Protein AF-A0A966GHN4-F1 (afdb_monomer)

Mean predicted aligned error: 7.41 Å

Solvent-accessible surface area (backbone atoms only — not comparab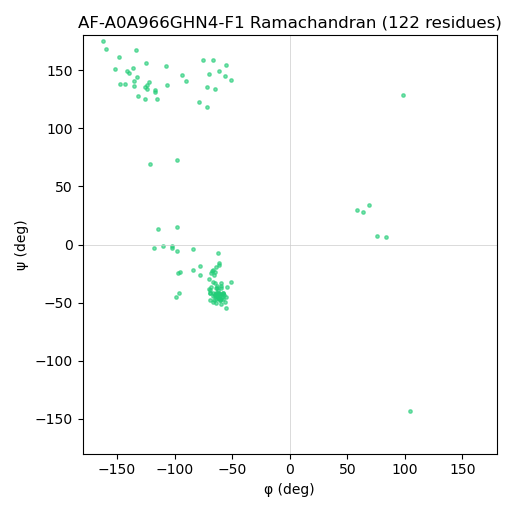le to full-atom values): 7412 Å² total; per-residue (Å²): 139,88,82,87,69,53,67,69,53,52,52,51,41,60,75,67,53,36,76,84,66,29,47,55,56,52,48,33,74,76,48,72,52,74,46,48,51,92,76,51,74,55,94,82,36,58,61,67,68,33,32,90,68,47,39,58,24,38,34,28,33,14,46,72,58,96,94,43,78,48,67,50,75,51,69,34,64,84,56,77,77,50,73,68,58,50,52,56,52,51,54,50,51,47,51,53,47,51,56,60,59,65,73,52,80,70,52,75,66,58,48,49,51,53,50,52,48,52,57,64,75,74,52,136

Sequence (124 aa):
MFQTYSKTWTDIYSQSGFVMHDPIVRWGFENTGAIRWSMLDDPVGVLEKARPHGLVYGFACAVENGGTRSVAGFARADREFTDAEIAAIAAQVATLHDETAKAGALSAETREELRQMSIRFTHP

Structure (mmCIF, N/CA/C/O backbone):
data_AF-A0A966GHN4-F1
#
_entry.id   AF-A0A966GHN4-F1
#
loop_
_atom_site.group_PDB
_atom_site.id
_atom_site.type_symbol
_atom_site.label_atom_id
_atom_site.label_alt_id
_atom_site.label_comp_id
_atom_site.label_asym_id
_atom_site.label_entity_id
_atom_site.label_seq_id
_atom_site.pdbx_PDB_ins_code
_atom_site.Cartn_x
_atom_site.Cartn_y
_atom_site.Cartn_z
_atom_site.occupancy
_atom_site.B_iso_or_equiv
_atom_site.auth_seq_id
_atom_site.auth_comp_id
_atom_site.auth_asym_id
_atom_site.auth_atom_id
_atom_site.pdbx_PDB_model_num
ATOM 1 N N . MET A 1 1 ? 6.020 0.247 11.315 1.00 70.12 1 MET A N 1
ATOM 2 C CA . MET A 1 1 ? 5.735 -0.043 9.894 1.00 70.12 1 MET A CA 1
ATOM 3 C C . MET A 1 1 ? 6.055 -1.508 9.650 1.00 70.12 1 MET A C 1
ATOM 5 O O . MET A 1 1 ? 7.152 -1.922 10.002 1.00 70.12 1 MET A O 1
ATOM 9 N N . PHE A 1 2 ? 5.100 -2.284 9.136 1.00 85.69 2 PHE A N 1
ATOM 10 C CA . PHE A 1 2 ? 5.285 -3.702 8.809 1.00 85.69 2 PHE A CA 1
ATOM 11 C C . PHE A 1 2 ? 5.365 -3.855 7.291 1.00 85.69 2 PHE A C 1
ATOM 13 O O . PHE A 1 2 ? 4.593 -3.216 6.582 1.00 85.69 2 PHE A O 1
ATOM 20 N N . GLN A 1 3 ? 6.289 -4.675 6.795 1.00 88.50 3 GLN A N 1
ATOM 21 C CA . GLN A 1 3 ? 6.437 -4.932 5.363 1.00 88.50 3 GLN A CA 1
ATOM 22 C C . GLN A 1 3 ? 7.012 -6.322 5.113 1.00 88.50 3 GLN A C 1
ATOM 24 O O . GLN A 1 3 ? 7.789 -6.837 5.916 1.00 88.50 3 GLN A O 1
ATOM 29 N N . THR A 1 4 ? 6.652 -6.896 3.971 1.00 92.44 4 THR A N 1
ATOM 30 C CA . THR A 1 4 ? 7.144 -8.195 3.490 1.00 92.44 4 THR A CA 1
ATOM 31 C C . THR A 1 4 ? 7.972 -8.055 2.212 1.00 92.44 4 THR A C 1
ATOM 33 O O . THR A 1 4 ? 8.231 -9.042 1.526 1.00 92.44 4 THR A O 1
ATOM 36 N N . TYR A 1 5 ? 8.364 -6.828 1.858 1.00 91.31 5 TYR A N 1
ATOM 37 C CA . TYR A 1 5 ? 9.219 -6.563 0.707 1.00 91.31 5 TYR A CA 1
ATOM 38 C C . TYR A 1 5 ? 10.624 -7.125 0.908 1.00 91.31 5 TYR A C 1
ATOM 40 O O . TYR A 1 5 ? 11.072 -7.362 2.032 1.00 91.31 5 TYR A O 1
ATOM 48 N N . SER A 1 6 ? 11.336 -7.325 -0.204 1.00 92.12 6 SER A N 1
ATOM 49 C CA . SER A 1 6 ? 12.718 -7.792 -0.146 1.00 92.12 6 SER A CA 1
ATOM 50 C C . SER A 1 6 ? 13.574 -6.852 0.706 1.00 92.12 6 SER A C 1
ATOM 52 O O . SER A 1 6 ? 13.395 -5.627 0.706 1.00 92.12 6 SER A O 1
ATOM 54 N N . LYS A 1 7 ? 14.541 -7.432 1.423 1.00 92.88 7 LYS A N 1
ATOM 55 C CA . LYS A 1 7 ? 15.479 -6.651 2.233 1.00 92.88 7 LYS A CA 1
ATOM 56 C C . LYS A 1 7 ? 16.240 -5.635 1.378 1.00 92.88 7 LYS A C 1
ATOM 58 O O . LYS A 1 7 ? 16.367 -4.487 1.778 1.00 92.88 7 LYS A O 1
ATOM 63 N N . THR A 1 8 ? 16.666 -6.037 0.181 1.00 95.12 8 THR A N 1
ATOM 64 C CA . THR A 1 8 ? 17.365 -5.160 -0.764 1.00 95.12 8 THR A CA 1
ATOM 65 C C . THR A 1 8 ? 16.555 -3.907 -1.085 1.00 95.12 8 THR A C 1
ATOM 67 O O . THR A 1 8 ? 17.086 -2.807 -0.974 1.00 95.12 8 THR A O 1
ATOM 70 N N . TRP A 1 9 ? 15.271 -4.049 -1.430 1.00 95.69 9 TRP A N 1
ATOM 71 C CA . TRP A 1 9 ? 14.425 -2.886 -1.702 1.00 95.69 9 TRP A CA 1
ATOM 72 C C . TRP A 1 9 ? 14.214 -2.026 -0.457 1.00 95.69 9 TRP A C 1
ATOM 74 O O . TRP A 1 9 ? 14.335 -0.808 -0.522 1.00 95.69 9 TRP A O 1
ATOM 84 N N . THR A 1 10 ? 13.952 -2.661 0.685 1.00 93.69 10 THR A N 1
ATOM 85 C CA . THR A 1 10 ? 13.756 -1.965 1.963 1.00 93.69 10 THR A CA 1
ATOM 86 C C . THR A 1 10 ? 14.960 -1.094 2.333 1.00 93.69 10 THR A C 1
ATOM 88 O O . THR A 1 10 ? 14.795 0.053 2.750 1.00 93.69 10 THR A O 1
ATOM 91 N N . ASP A 1 11 ? 16.173 -1.622 2.152 1.00 94.69 11 ASP A N 1
ATOM 92 C CA . ASP A 1 11 ? 17.412 -0.909 2.457 1.00 94.69 11 ASP A CA 1
ATOM 93 C C . ASP A 1 11 ? 17.601 0.286 1.501 1.00 94.69 11 ASP A C 1
ATOM 95 O O . ASP A 1 11 ? 17.891 1.392 1.960 1.00 94.69 11 ASP A O 1
ATOM 99 N N . ILE A 1 12 ? 17.355 0.103 0.195 1.00 94.50 12 ILE A N 1
ATOM 100 C CA . ILE A 1 12 ? 17.396 1.186 -0.808 1.00 94.50 12 ILE A CA 1
ATOM 101 C C . ILE A 1 12 ? 16.376 2.279 -0.474 1.00 94.50 12 ILE A C 1
ATOM 103 O O . ILE A 1 12 ? 16.716 3.465 -0.473 1.00 94.50 12 ILE A O 1
ATOM 107 N N . TYR A 1 13 ? 15.139 1.881 -0.173 1.00 94.31 13 TYR A N 1
ATOM 108 C CA . TYR A 1 13 ? 14.041 2.786 0.149 1.00 94.31 13 TYR A CA 1
ATOM 109 C C . TYR A 1 13 ? 14.370 3.657 1.363 1.00 94.31 13 TYR A C 1
ATOM 111 O O . TYR A 1 13 ? 14.179 4.875 1.334 1.00 94.31 13 TYR A O 1
ATOM 119 N N . SER A 1 14 ? 14.918 3.041 2.414 1.00 93.12 14 SER A N 1
ATOM 120 C CA . SER A 1 14 ? 15.305 3.745 3.633 1.00 93.12 14 SER A CA 1
ATOM 121 C C . SER A 1 14 ? 16.500 4.674 3.414 1.00 93.12 14 SER A C 1
ATOM 123 O O . SER A 1 14 ? 16.431 5.833 3.816 1.00 93.12 14 SER A O 1
ATOM 125 N N . GLN A 1 15 ? 17.571 4.204 2.765 1.00 94.25 15 GLN A N 1
ATOM 126 C CA . GLN A 1 15 ? 18.781 5.007 2.535 1.00 94.25 15 GLN A CA 1
ATOM 127 C C . GLN A 1 15 ? 18.523 6.211 1.627 1.00 94.25 15 GLN A C 1
ATOM 129 O O . GLN A 1 15 ? 19.130 7.263 1.809 1.00 94.25 15 GLN A O 1
ATOM 134 N N . SER A 1 16 ? 17.602 6.069 0.674 1.00 92.12 16 SER A N 1
ATOM 135 C CA . SER A 1 16 ? 17.246 7.135 -0.266 1.00 92.12 16 SER A CA 1
ATOM 136 C C . SER A 1 16 ? 16.213 8.116 0.297 1.00 92.12 16 SER A C 1
ATOM 138 O O . SER A 1 16 ? 15.855 9.075 -0.382 1.00 92.12 16 SER A O 1
ATOM 140 N N . GLY A 1 17 ? 15.696 7.879 1.511 1.00 93.50 17 GLY A N 1
ATOM 141 C CA . GLY A 1 17 ? 14.677 8.732 2.123 1.00 93.50 17 GLY A CA 1
ATOM 142 C C . GLY A 1 17 ? 13.350 8.749 1.357 1.00 93.50 17 GLY A C 1
ATOM 143 O O . GLY A 1 17 ? 12.626 9.744 1.414 1.00 93.50 17 GLY A O 1
ATOM 144 N N . PHE A 1 18 ? 13.014 7.671 0.634 1.00 93.69 18 PHE A N 1
ATOM 145 C CA . PHE A 1 18 ? 11.880 7.675 -0.297 1.00 93.69 18 PHE A CA 1
ATOM 146 C C . PHE A 1 18 ? 10.525 7.881 0.366 1.00 93.69 18 PHE A C 1
ATOM 148 O O . PHE A 1 18 ? 9.624 8.356 -0.308 1.00 93.69 18 PHE A O 1
ATOM 155 N N . VAL A 1 19 ? 10.385 7.654 1.672 1.00 92.56 19 VAL A N 1
ATOM 156 C CA . VAL A 1 19 ? 9.137 7.923 2.408 1.00 92.56 19 VAL A CA 1
ATOM 157 C C . VAL A 1 19 ? 8.581 9.338 2.183 1.00 92.56 19 VAL A C 1
ATOM 159 O O . VAL A 1 19 ? 7.368 9.512 2.147 1.00 92.56 19 VAL A O 1
ATOM 162 N N . MET A 1 20 ? 9.445 10.339 1.976 1.00 92.19 20 MET A N 1
ATOM 163 C CA . MET A 1 20 ? 9.037 11.733 1.736 1.00 92.19 20 MET A CA 1
ATOM 164 C C . MET A 1 20 ? 8.542 11.990 0.308 1.00 92.19 20 MET A C 1
ATOM 166 O O . MET A 1 20 ? 7.888 12.998 0.047 1.00 92.19 20 MET A O 1
ATOM 170 N N . HIS A 1 21 ? 8.880 11.098 -0.618 1.00 93.75 21 HIS A N 1
ATOM 171 C CA . HIS A 1 21 ? 8.597 11.211 -2.047 1.00 93.75 21 HIS A CA 1
ATOM 172 C C . HIS A 1 21 ? 7.698 10.085 -2.561 1.00 93.75 21 HIS A C 1
ATOM 174 O O . HIS A 1 21 ? 7.349 10.078 -3.737 1.00 93.75 21 HIS A O 1
ATOM 180 N N . ASP A 1 22 ? 7.340 9.138 -1.696 1.00 95.44 22 ASP A N 1
ATOM 181 C CA . ASP A 1 22 ? 6.579 7.957 -2.057 1.00 95.44 22 ASP A CA 1
ATOM 182 C C . ASP A 1 22 ? 5.125 8.346 -2.369 1.00 95.44 22 ASP A C 1
ATOM 184 O O . ASP A 1 22 ? 4.408 8.842 -1.485 1.00 95.44 22 ASP A O 1
ATOM 188 N N . PRO A 1 23 ? 4.659 8.110 -3.606 1.00 96.50 23 PRO A N 1
ATOM 189 C CA . PRO A 1 23 ? 3.304 8.460 -3.999 1.00 96.50 23 PRO A CA 1
ATOM 190 C C . PRO A 1 23 ? 2.232 7.654 -3.252 1.00 96.50 23 PRO A C 1
ATOM 192 O O . PRO A 1 23 ? 1.131 8.163 -3.051 1.00 96.50 23 PRO A O 1
ATOM 195 N N . ILE A 1 24 ? 2.537 6.440 -2.776 1.00 96.38 24 ILE A N 1
ATOM 196 C CA . ILE A 1 24 ? 1.629 5.616 -1.958 1.00 96.38 24 ILE A CA 1
ATOM 197 C C . ILE A 1 24 ? 1.389 6.298 -0.615 1.00 96.38 24 ILE A C 1
ATOM 199 O O . ILE A 1 24 ? 0.248 6.424 -0.167 1.00 96.38 24 ILE A O 1
ATOM 203 N N . VAL A 1 25 ? 2.476 6.742 0.024 1.00 95.44 25 VAL A N 1
ATOM 204 C CA . VAL A 1 25 ? 2.438 7.410 1.328 1.00 95.44 25 VAL A CA 1
ATOM 205 C C . VAL A 1 25 ? 1.684 8.725 1.202 1.00 95.44 25 VAL A C 1
ATOM 207 O O . VAL A 1 25 ? 0.735 8.959 1.949 1.00 95.44 25 VAL A O 1
ATOM 210 N N . ARG A 1 26 ? 2.053 9.548 0.214 1.00 96.25 26 ARG A N 1
ATOM 211 C CA . ARG A 1 26 ? 1.393 10.827 -0.060 1.00 96.25 26 ARG A CA 1
ATOM 212 C C . ARG A 1 26 ? -0.105 10.657 -0.286 1.00 96.25 26 ARG A C 1
ATOM 214 O O . ARG A 1 26 ? -0.903 11.261 0.427 1.00 96.25 26 ARG A O 1
ATOM 221 N N . TRP A 1 27 ? -0.483 9.788 -1.224 1.00 97.56 27 TRP A N 1
ATOM 222 C CA . TRP A 1 27 ? -1.886 9.544 -1.535 1.00 97.56 27 TRP A CA 1
ATOM 223 C C . TRP A 1 27 ? -2.654 9.064 -0.303 1.00 97.56 27 TRP A C 1
ATOM 225 O O . TRP A 1 27 ? -3.751 9.553 -0.043 1.00 97.56 27 TRP A O 1
ATOM 235 N N . GLY A 1 28 ? -2.056 8.172 0.493 1.00 96.25 28 GLY A N 1
ATOM 236 C CA . GLY A 1 28 ? -2.675 7.644 1.703 1.00 96.25 28 GLY A CA 1
ATOM 237 C C . GLY A 1 28 ? -2.864 8.669 2.824 1.00 96.25 28 GLY A C 1
ATOM 238 O O . GLY A 1 28 ? -3.748 8.488 3.656 1.00 96.25 28 GLY A O 1
ATOM 239 N N . PHE A 1 29 ? -2.095 9.762 2.853 1.00 94.81 29 PHE A N 1
ATOM 240 C CA . PHE A 1 29 ? -2.321 10.890 3.770 1.00 94.81 29 PHE A CA 1
ATOM 241 C C . PHE A 1 29 ? -3.356 11.897 3.261 1.00 94.81 29 PHE A C 1
ATOM 243 O O . PHE A 1 29 ? -3.979 12.592 4.060 1.00 94.81 29 PHE A O 1
ATOM 250 N N . GLU A 1 30 ? -3.605 11.942 1.959 1.00 95.56 30 GLU A N 1
ATOM 251 C CA . GLU A 1 30 ? -4.539 12.895 1.352 1.00 95.56 30 GLU A CA 1
ATOM 252 C C . GLU A 1 30 ? -5.931 12.285 1.113 1.00 95.56 30 GLU A C 1
ATOM 254 O O . GLU A 1 30 ? -6.923 13.008 1.092 1.00 95.56 30 GLU A O 1
ATOM 259 N N . ASN A 1 31 ? -6.029 10.958 0.989 1.00 97.06 31 ASN A N 1
ATOM 260 C CA . ASN A 1 31 ? -7.232 10.270 0.516 1.00 97.06 31 ASN A CA 1
ATOM 261 C C . ASN A 1 31 ? -7.611 9.068 1.394 1.00 97.06 31 ASN A C 1
ATOM 263 O O . ASN A 1 31 ? -6.825 8.586 2.210 1.00 97.06 31 ASN A O 1
ATOM 267 N N . THR A 1 32 ? -8.824 8.559 1.177 1.00 97.25 32 THR A N 1
ATOM 268 C CA . THR A 1 32 ? -9.325 7.283 1.704 1.00 97.25 32 THR A CA 1
ATOM 269 C C . THR A 1 32 ? -9.814 6.398 0.553 1.00 97.25 32 THR A C 1
ATOM 271 O O . THR A 1 32 ? -10.143 6.885 -0.529 1.00 97.25 32 THR A O 1
ATOM 274 N N . GLY A 1 33 ? -9.840 5.082 0.763 1.00 97.56 33 GLY A N 1
ATOM 275 C CA . GLY A 1 33 ? -10.217 4.094 -0.252 1.00 97.56 33 GLY A CA 1
ATOM 276 C C . GLY A 1 33 ? -9.009 3.349 -0.816 1.00 97.56 33 GLY A C 1
ATOM 277 O O . GLY A 1 33 ? -8.068 3.052 -0.079 1.00 97.56 33 GLY A O 1
ATOM 278 N N . ALA A 1 34 ? -9.024 3.038 -2.114 1.00 98.38 34 ALA A N 1
ATOM 279 C CA . ALA A 1 34 ? -7.921 2.357 -2.788 1.00 98.38 34 ALA A CA 1
ATOM 280 C C . ALA A 1 34 ? -7.646 2.925 -4.188 1.00 98.38 34 ALA A C 1
ATOM 282 O O . ALA A 1 34 ? -8.570 3.332 -4.890 1.00 98.38 34 ALA A O 1
ATOM 283 N N . ILE A 1 35 ? -6.378 2.909 -4.605 1.00 98.44 35 ILE A N 1
ATOM 284 C CA . ILE A 1 35 ? -5.929 3.372 -5.924 1.00 98.44 35 ILE A CA 1
ATOM 285 C C . ILE A 1 35 ? -4.798 2.490 -6.453 1.00 98.44 35 ILE A C 1
ATOM 287 O O . ILE A 1 35 ? -3.890 2.112 -5.714 1.00 98.44 35 ILE A O 1
ATOM 291 N N . ARG A 1 36 ? -4.828 2.157 -7.745 1.00 98.50 36 ARG A N 1
ATOM 292 C CA . ARG A 1 36 ? -3.733 1.428 -8.400 1.00 98.50 36 ARG A CA 1
ATOM 293 C C . ARG A 1 36 ? -2.498 2.312 -8.529 1.00 98.50 36 ARG A C 1
ATOM 295 O O . ARG A 1 36 ? -2.610 3.505 -8.781 1.00 98.50 36 ARG A O 1
ATOM 302 N N . TRP A 1 37 ? -1.321 1.709 -8.442 1.00 97.62 37 TRP A N 1
ATOM 303 C CA . TRP A 1 37 ? -0.047 2.396 -8.660 1.00 97.62 37 TRP A CA 1
ATOM 304 C C . TRP A 1 37 ? 0.072 3.007 -10.057 1.00 97.62 37 TRP A C 1
ATOM 306 O O . TRP A 1 37 ? 0.629 4.084 -10.196 1.00 97.62 37 TRP A O 1
ATOM 316 N N . SER A 1 38 ? -0.519 2.370 -11.070 1.00 96.81 38 SER A N 1
ATOM 317 C CA . SER A 1 38 ? -0.600 2.883 -12.445 1.00 96.81 38 SER A CA 1
ATOM 318 C C . SER A 1 38 ? -1.368 4.203 -12.576 1.00 96.81 38 SER A C 1
ATOM 320 O O . SER A 1 38 ? -1.240 4.884 -13.589 1.00 96.81 38 SER A O 1
ATOM 322 N N . MET A 1 39 ? -2.160 4.561 -11.564 1.00 97.56 39 MET A N 1
ATOM 323 C CA . MET A 1 39 ? -2.949 5.792 -11.508 1.00 97.56 39 MET A CA 1
ATOM 324 C C . MET A 1 39 ? -2.310 6.859 -10.606 1.00 97.56 39 MET A C 1
ATOM 326 O O . MET A 1 39 ? -2.878 7.940 -10.455 1.00 97.56 39 MET A O 1
ATOM 330 N N . LEU A 1 40 ? -1.173 6.558 -9.971 1.00 96.69 40 LEU A N 1
ATOM 331 C CA . LEU A 1 40 ? -0.440 7.497 -9.129 1.00 96.69 40 LEU A CA 1
ATOM 332 C C . LEU A 1 40 ? 0.581 8.273 -9.960 1.00 96.69 40 LEU A C 1
ATOM 334 O O . LEU A 1 40 ? 1.258 7.708 -10.816 1.00 96.69 40 LEU A O 1
ATOM 338 N N . ASP A 1 41 ? 0.724 9.559 -9.657 1.00 95.31 41 ASP A N 1
ATOM 339 C CA . ASP A 1 41 ? 1.831 10.358 -10.173 1.00 95.31 41 ASP A CA 1
ATOM 340 C C . ASP A 1 41 ? 3.099 10.061 -9.361 1.00 95.31 41 ASP A C 1
ATOM 342 O O . ASP A 1 41 ? 3.105 10.212 -8.138 1.00 95.31 41 ASP A O 1
ATOM 346 N N . ASP A 1 42 ? 4.166 9.627 -10.034 1.00 95.56 42 ASP A N 1
ATOM 347 C CA . ASP A 1 42 ? 5.435 9.213 -9.423 1.00 95.56 42 ASP A CA 1
ATOM 348 C C . ASP A 1 42 ? 6.610 10.062 -9.948 1.00 95.56 42 ASP A C 1
ATOM 350 O O . ASP A 1 42 ? 7.473 9.575 -10.684 1.00 95.56 42 ASP A O 1
ATOM 354 N N . PRO A 1 43 ? 6.680 11.355 -9.583 1.00 92.50 43 PRO A N 1
ATOM 355 C CA . PRO A 1 43 ? 7.628 12.300 -10.177 1.00 92.50 43 PRO A CA 1
ATOM 356 C C . PRO A 1 43 ? 9.100 11.970 -9.886 1.00 92.50 43 PRO A C 1
ATOM 358 O O . PRO A 1 43 ? 9.988 12.384 -10.630 1.00 92.50 43 PRO A O 1
ATOM 361 N N . VAL A 1 44 ? 9.377 11.237 -8.802 1.00 93.19 44 VAL A N 1
ATOM 362 C CA . VAL A 1 44 ? 10.737 10.830 -8.394 1.00 93.19 44 VAL A CA 1
ATOM 363 C C . VAL A 1 44 ? 11.054 9.392 -8.845 1.00 93.19 44 VAL A C 1
ATOM 365 O O . VAL A 1 44 ? 12.197 8.931 -8.739 1.00 93.19 44 VAL A O 1
ATOM 368 N N . GLY A 1 45 ? 10.072 8.684 -9.410 1.00 95.75 45 GLY A N 1
ATOM 369 C CA . GLY A 1 45 ? 10.232 7.324 -9.912 1.00 95.75 45 GLY A CA 1
ATOM 370 C C . GLY A 1 45 ? 10.452 6.301 -8.798 1.00 95.75 45 GLY A C 1
ATOM 371 O O . GLY A 1 45 ? 11.250 5.380 -8.980 1.00 95.75 45 GLY A O 1
ATOM 372 N N . VAL A 1 46 ? 9.838 6.479 -7.625 1.00 96.62 46 VAL A N 1
ATOM 373 C CA . VAL A 1 46 ? 9.948 5.538 -6.498 1.00 96.62 46 VAL A CA 1
ATOM 374 C C . VAL A 1 46 ? 9.386 4.171 -6.889 1.00 96.62 46 VAL A C 1
ATOM 376 O O . VAL A 1 46 ? 10.043 3.154 -6.663 1.00 96.62 46 VAL A O 1
ATOM 379 N N . LEU A 1 47 ? 8.212 4.135 -7.521 1.00 96.31 47 LEU A N 1
ATOM 380 C CA . LEU A 1 47 ? 7.556 2.905 -7.967 1.00 96.31 47 LEU A CA 1
ATOM 381 C C . LEU A 1 47 ? 8.322 2.274 -9.128 1.00 96.31 47 LEU A C 1
ATOM 383 O O . LEU A 1 47 ? 8.527 1.062 -9.146 1.00 96.31 47 LEU A O 1
ATOM 387 N N . GLU A 1 48 ? 8.837 3.091 -10.048 1.00 95.81 48 GLU A N 1
ATOM 388 C CA . GLU A 1 48 ? 9.687 2.616 -11.145 1.00 95.81 48 GLU A CA 1
ATOM 389 C C . GLU A 1 48 ? 10.981 1.962 -10.638 1.00 95.81 48 GLU A C 1
ATOM 391 O O . GLU A 1 48 ? 11.367 0.883 -11.096 1.00 95.81 48 GLU A O 1
ATOM 396 N N . LYS A 1 49 ? 11.621 2.551 -9.621 1.00 96.50 49 LYS A N 1
ATOM 397 C CA . LYS A 1 49 ? 12.804 1.969 -8.961 1.00 96.50 49 LYS A CA 1
ATOM 398 C C . LYS A 1 49 ? 12.487 0.686 -8.197 1.00 96.50 49 LYS A C 1
ATOM 400 O O . LYS A 1 49 ? 13.394 -0.113 -7.979 1.00 96.50 49 LYS A O 1
ATOM 405 N N . ALA A 1 50 ? 11.232 0.470 -7.814 1.00 96.06 50 ALA A N 1
ATOM 406 C CA . ALA A 1 50 ? 10.794 -0.728 -7.109 1.00 96.06 50 ALA A CA 1
ATOM 407 C C . ALA A 1 50 ? 10.632 -1.943 -8.047 1.00 96.06 50 ALA A C 1
ATOM 409 O O . ALA A 1 50 ? 10.801 -3.089 -7.614 1.00 96.06 50 ALA A O 1
ATOM 410 N N . ARG A 1 51 ? 10.362 -1.720 -9.345 1.00 96.38 51 ARG A N 1
ATOM 411 C CA . ARG A 1 51 ? 10.061 -2.786 -10.326 1.00 96.38 51 ARG A CA 1
ATOM 412 C C . ARG A 1 51 ? 11.134 -3.879 -10.420 1.00 96.38 51 ARG A C 1
ATOM 414 O O . ARG A 1 51 ? 10.757 -5.052 -10.375 1.00 96.38 51 ARG A O 1
ATOM 421 N N . PRO A 1 52 ? 12.450 -3.572 -10.482 1.00 95.81 52 PRO A N 1
ATOM 422 C CA . PRO A 1 52 ? 13.501 -4.596 -10.532 1.00 95.81 52 PRO A CA 1
ATOM 423 C C . PRO A 1 52 ? 13.535 -5.509 -9.299 1.00 95.81 52 PRO A C 1
ATOM 425 O O . PRO A 1 52 ? 14.137 -6.578 -9.337 1.00 95.81 52 PRO A O 1
ATOM 428 N N . HIS A 1 53 ? 12.875 -5.107 -8.210 1.00 95.00 53 HIS A N 1
ATOM 429 C CA . HIS A 1 53 ? 12.772 -5.864 -6.965 1.00 95.00 53 HIS A CA 1
ATOM 430 C C . HIS A 1 53 ? 11.463 -6.665 -6.848 1.00 95.00 53 HIS A C 1
ATOM 432 O O . HIS A 1 53 ? 11.122 -7.121 -5.756 1.00 95.00 53 HIS A O 1
ATOM 438 N N . GLY A 1 54 ? 10.727 -6.841 -7.952 1.00 94.69 54 GLY A N 1
ATOM 439 C CA . GLY A 1 54 ? 9.474 -7.603 -7.998 1.00 94.69 54 GLY A CA 1
ATOM 440 C C . GLY A 1 54 ? 8.233 -6.811 -7.573 1.00 94.69 54 GLY A C 1
ATOM 441 O O . GLY A 1 54 ? 7.144 -7.377 -7.490 1.00 94.69 54 GLY A O 1
ATOM 442 N N . LEU A 1 55 ? 8.374 -5.505 -7.332 1.00 96.88 55 LEU A N 1
ATOM 443 C CA . LEU A 1 55 ? 7.287 -4.601 -6.955 1.00 96.88 55 LEU A CA 1
ATOM 444 C C . LEU A 1 55 ? 6.798 -3.864 -8.202 1.00 96.88 55 LEU A C 1
ATOM 446 O O . LEU A 1 55 ? 7.122 -2.704 -8.433 1.00 96.88 55 LEU A O 1
ATOM 450 N N . VAL A 1 56 ? 6.101 -4.600 -9.064 1.00 97.38 56 VAL A N 1
ATOM 451 C CA . VAL A 1 56 ? 5.819 -4.178 -10.445 1.00 97.38 56 VAL A CA 1
ATOM 452 C C . VAL A 1 56 ? 4.420 -3.588 -10.576 1.00 97.38 56 VAL A C 1
ATOM 454 O O . VAL A 1 56 ? 4.224 -2.547 -11.202 1.00 97.38 56 VAL A O 1
ATOM 457 N N . TYR A 1 57 ? 3.446 -4.266 -9.983 1.00 98.19 57 TYR A N 1
ATOM 458 C CA . TYR A 1 57 ? 2.047 -3.880 -9.975 1.00 98.19 57 TYR A CA 1
ATOM 459 C C . TYR A 1 57 ? 1.586 -3.778 -8.539 1.00 98.19 57 TYR A C 1
ATOM 461 O O . TYR A 1 57 ? 1.884 -4.656 -7.733 1.00 98.19 57 TYR A O 1
ATOM 469 N N . GLY A 1 58 ? 0.819 -2.748 -8.220 1.00 97.94 58 GLY A N 1
ATOM 470 C CA . GLY A 1 58 ? 0.350 -2.566 -6.862 1.00 97.94 58 GLY A CA 1
ATOM 471 C C . GLY A 1 58 ? -0.829 -1.633 -6.751 1.00 97.94 58 GLY A C 1
ATOM 472 O O . GLY A 1 58 ? -1.285 -1.045 -7.734 1.00 97.94 58 GLY A O 1
ATOM 473 N N . PHE A 1 59 ? -1.331 -1.525 -5.533 1.00 98.56 59 PHE A N 1
ATOM 474 C CA . PHE A 1 59 ? -2.314 -0.524 -5.165 1.00 98.56 59 PHE A CA 1
ATOM 475 C C . PHE A 1 59 ? -2.012 0.007 -3.763 1.00 98.56 59 PHE A C 1
ATOM 477 O O . PHE A 1 59 ? -1.442 -0.690 -2.918 1.00 98.56 59 PHE A O 1
ATOM 484 N N . ALA A 1 60 ? -2.365 1.266 -3.542 1.00 98.25 60 ALA A N 1
ATOM 485 C CA . ALA A 1 60 ? -2.397 1.899 -2.238 1.00 98.25 60 ALA A CA 1
ATOM 486 C C . ALA A 1 60 ? -3.812 1.788 -1.665 1.00 98.25 60 ALA A C 1
ATOM 488 O O . ALA A 1 60 ? -4.793 1.847 -2.407 1.00 98.25 60 ALA A O 1
ATOM 489 N N . CYS A 1 61 ? -3.917 1.641 -0.351 1.00 97.88 61 CYS A N 1
ATOM 490 C CA . CYS A 1 61 ? -5.171 1.662 0.383 1.00 97.88 61 CYS A CA 1
ATOM 491 C C . CYS A 1 61 ? -5.013 2.517 1.637 1.00 97.88 61 CYS A C 1
ATOM 493 O O . CYS A 1 61 ? -4.010 2.411 2.344 1.00 97.88 61 CYS A O 1
ATOM 495 N N . ALA A 1 62 ? -6.003 3.357 1.910 1.00 97.88 62 ALA A N 1
ATOM 496 C CA . ALA A 1 62 ? -6.049 4.185 3.100 1.00 97.88 62 ALA A CA 1
ATOM 497 C C . ALA A 1 62 ? -7.421 4.073 3.762 1.00 97.88 62 ALA A C 1
ATOM 499 O O . ALA A 1 62 ? -8.457 4.257 3.122 1.00 97.88 62 ALA A O 1
ATOM 500 N N . VAL A 1 63 ? -7.408 3.771 5.057 1.00 97.00 63 VAL A N 1
ATOM 501 C CA . VAL A 1 63 ? -8.598 3.686 5.904 1.00 97.00 63 VAL A CA 1
ATOM 502 C C . VAL A 1 63 ? -8.478 4.748 6.982 1.00 97.00 63 VAL A C 1
ATOM 504 O O . VAL A 1 63 ? -7.439 4.859 7.635 1.00 97.00 63 VAL A O 1
ATOM 507 N N . GLU A 1 64 ? -9.541 5.521 7.163 1.00 94.44 64 GLU A N 1
ATOM 508 C CA . GLU A 1 64 ? -9.672 6.475 8.255 1.00 94.44 64 GLU A CA 1
ATOM 509 C C . GLU A 1 64 ? -10.970 6.197 9.008 1.00 94.44 64 GLU A C 1
ATOM 511 O O . GLU A 1 64 ? -12.046 6.173 8.408 1.00 94.44 64 GLU A O 1
ATOM 516 N N . ASN A 1 65 ? -10.862 6.001 10.319 1.00 88.56 65 ASN A N 1
ATOM 517 C CA . ASN A 1 65 ? -12.000 5.857 11.213 1.00 88.56 65 ASN A CA 1
ATOM 518 C C . ASN A 1 65 ? -11.651 6.440 12.591 1.00 88.56 65 ASN A C 1
ATOM 520 O O . ASN A 1 65 ? -10.539 6.268 13.101 1.00 88.56 65 ASN A O 1
ATOM 524 N N . GLY A 1 66 ? -12.593 7.164 13.199 1.00 82.06 66 GLY A N 1
ATOM 525 C CA . GLY A 1 66 ? -12.448 7.680 14.566 1.00 82.06 66 GLY A CA 1
ATOM 526 C C . GLY A 1 66 ? -11.236 8.596 14.790 1.00 82.06 66 GLY A C 1
ATOM 527 O O . GLY A 1 66 ? -10.676 8.603 15.883 1.00 82.06 66 GLY A O 1
ATOM 528 N N . GLY A 1 67 ? -10.794 9.335 13.765 1.00 85.62 67 GLY A N 1
ATOM 529 C CA . GLY A 1 67 ? -9.611 10.206 13.834 1.00 85.62 67 GLY A CA 1
ATOM 530 C C . GLY A 1 67 ? -8.268 9.467 13.791 1.00 85.62 67 GLY A C 1
ATOM 531 O O . GLY A 1 67 ? -7.219 10.088 13.965 1.00 85.62 67 GLY A O 1
ATOM 532 N N . THR A 1 68 ? -8.279 8.156 13.550 1.00 90.94 68 THR A N 1
ATOM 533 C CA . THR A 1 68 ? -7.077 7.355 13.306 1.00 90.94 68 THR A CA 1
ATOM 534 C C . THR A 1 68 ? -7.002 6.961 11.839 1.00 90.94 68 THR A C 1
ATOM 536 O O . THR A 1 68 ? -8.021 6.867 11.155 1.00 90.94 68 THR A O 1
ATOM 539 N N . ARG A 1 69 ? -5.787 6.727 11.337 1.00 93.88 69 ARG A N 1
ATOM 540 C CA . ARG A 1 69 ? -5.560 6.388 9.933 1.00 93.88 69 ARG A CA 1
ATOM 541 C C . ARG A 1 69 ? -4.578 5.239 9.787 1.00 93.88 69 ARG A C 1
ATOM 543 O O . ARG A 1 69 ? -3.561 5.182 10.476 1.00 93.88 69 ARG A O 1
ATOM 550 N N . SER A 1 70 ? -4.863 4.359 8.837 1.00 95.06 70 SER A N 1
ATOM 551 C CA . SER A 1 70 ? -3.944 3.323 8.381 1.00 95.06 70 SER A CA 1
ATOM 552 C C . SER A 1 70 ? -3.736 3.439 6.879 1.00 95.06 70 SER A C 1
ATOM 554 O O . SER A 1 70 ? -4.693 3.581 6.124 1.00 95.06 70 SER A O 1
ATOM 556 N N . VAL A 1 71 ? -2.475 3.360 6.459 1.00 96.06 71 VAL A N 1
ATOM 557 C CA . VAL A 1 71 ? -2.067 3.349 5.052 1.00 96.06 71 VAL A CA 1
ATOM 558 C C . VAL A 1 71 ? -1.381 2.018 4.772 1.00 96.06 71 VAL A C 1
ATOM 560 O O . VAL A 1 71 ? -0.524 1.584 5.544 1.00 96.06 71 VAL A O 1
ATOM 563 N N . ALA A 1 72 ? -1.762 1.375 3.676 1.00 96.44 72 ALA A N 1
ATOM 564 C CA . ALA A 1 72 ? -1.224 0.103 3.228 1.00 96.44 72 ALA A CA 1
ATOM 565 C C . ALA A 1 72 ? -0.889 0.161 1.734 1.00 96.44 72 ALA A C 1
ATOM 567 O O . ALA A 1 72 ? -1.591 0.790 0.945 1.00 96.44 72 ALA A O 1
ATOM 568 N N . GLY A 1 73 ? 0.183 -0.522 1.347 1.00 96.38 73 GLY A N 1
ATOM 569 C CA . GLY A 1 73 ? 0.551 -0.743 -0.046 1.00 96.38 73 GLY A CA 1
ATOM 570 C C . GLY A 1 73 ? 0.712 -2.235 -0.292 1.00 96.38 73 GLY A C 1
ATOM 571 O O . GLY A 1 73 ? 1.328 -2.927 0.518 1.00 96.38 73 GLY A O 1
ATOM 572 N N . PHE A 1 74 ? 0.163 -2.721 -1.401 1.00 97.50 74 PHE A N 1
ATOM 573 C CA . PHE A 1 74 ? 0.282 -4.115 -1.819 1.00 97.50 74 PHE A CA 1
ATOM 574 C C . PHE A 1 74 ? 0.900 -4.175 -3.201 1.00 97.50 74 PHE A C 1
ATOM 576 O O . PHE A 1 74 ? 0.556 -3.371 -4.065 1.00 97.50 74 PHE A O 1
ATOM 583 N N . ALA A 1 75 ? 1.782 -5.148 -3.406 1.00 97.25 75 ALA A N 1
ATOM 584 C CA . ALA A 1 75 ? 2.537 -5.293 -4.637 1.00 97.25 75 ALA A CA 1
ATOM 585 C C . ALA A 1 75 ? 2.575 -6.750 -5.105 1.00 97.25 75 ALA A C 1
ATOM 587 O O . ALA A 1 75 ? 2.536 -7.678 -4.296 1.00 97.25 75 ALA A O 1
ATOM 588 N N . ARG A 1 76 ? 2.693 -6.937 -6.416 1.00 97.06 76 ARG A N 1
ATOM 589 C CA . ARG A 1 76 ? 2.909 -8.216 -7.094 1.00 97.06 76 ARG A CA 1
ATOM 590 C C . ARG A 1 76 ? 3.726 -8.010 -8.370 1.00 97.06 76 ARG A C 1
ATOM 592 O O . ARG A 1 76 ? 3.820 -6.896 -8.886 1.00 97.06 76 ARG A O 1
ATOM 599 N N . ALA A 1 77 ? 4.3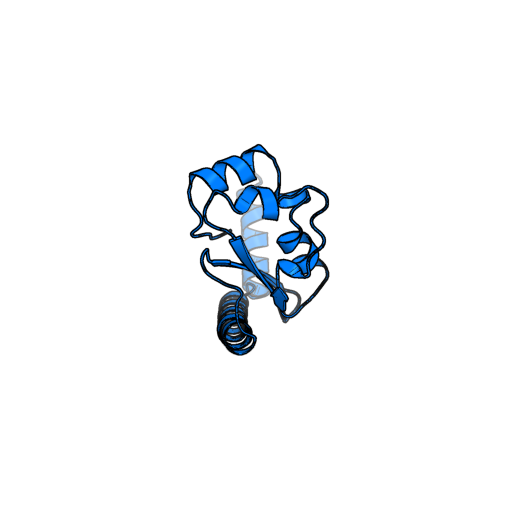23 -9.085 -8.875 1.00 97.44 77 ALA A N 1
ATOM 600 C CA . ALA A 1 77 ? 5.247 -9.020 -10.008 1.00 97.44 77 ALA A CA 1
ATOM 601 C C . ALA A 1 77 ? 4.590 -9.306 -11.371 1.00 97.44 77 ALA A C 1
ATOM 603 O O . ALA A 1 77 ? 5.119 -8.908 -12.402 1.00 97.44 77 ALA A O 1
ATOM 604 N N . ASP A 1 78 ? 3.464 -10.016 -11.383 1.00 97.50 78 ASP A N 1
ATOM 605 C CA . ASP A 1 78 ? 2.929 -10.705 -12.562 1.00 97.50 78 ASP A CA 1
ATOM 606 C C . ASP A 1 78 ? 1.863 -9.916 -13.334 1.00 97.50 78 ASP A C 1
ATOM 608 O O . ASP A 1 78 ? 1.878 -9.931 -14.563 1.00 97.50 78 ASP A O 1
ATOM 612 N N . ARG A 1 79 ? 0.930 -9.240 -12.649 1.00 97.88 79 ARG A N 1
ATOM 613 C CA . ARG A 1 79 ? -0.156 -8.475 -13.292 1.00 97.88 79 ARG A CA 1
ATOM 614 C C . ARG A 1 79 ? -0.770 -7.416 -12.383 1.00 97.88 79 ARG A C 1
ATOM 616 O O . ARG A 1 79 ? -0.587 -7.452 -11.169 1.00 97.88 79 ARG A O 1
ATOM 623 N N . GLU A 1 80 ? -1.586 -6.533 -12.954 1.00 98.19 80 GLU A N 1
ATOM 624 C CA . GLU A 1 80 ? -2.442 -5.644 -12.167 1.00 98.19 80 GLU A CA 1
ATOM 625 C C . GLU A 1 80 ? -3.447 -6.402 -11.292 1.00 98.19 80 GLU A C 1
ATOM 627 O O . GLU A 1 80 ? -3.938 -7.487 -11.632 1.00 98.19 80 GLU A O 1
ATOM 632 N N . PHE A 1 81 ? -3.776 -5.780 -10.159 1.00 98.38 81 PHE A N 1
ATOM 633 C CA . PHE A 1 81 ? -4.872 -6.208 -9.305 1.00 98.38 81 PHE A CA 1
ATOM 634 C C . PHE A 1 81 ? -6.216 -5.892 -9.964 1.00 98.38 81 PHE A C 1
ATOM 636 O O . PHE A 1 81 ? -6.442 -4.795 -10.484 1.00 98.38 81 PHE A O 1
ATOM 643 N N . THR A 1 82 ? -7.128 -6.854 -9.906 1.00 98.50 82 THR A N 1
ATOM 644 C CA . THR A 1 82 ? -8.527 -6.672 -10.308 1.00 98.50 82 THR A CA 1
ATOM 645 C C . THR A 1 82 ? -9.295 -5.886 -9.247 1.00 98.50 82 THR A C 1
ATOM 647 O O . THR A 1 82 ? -8.904 -5.870 -8.079 1.00 98.50 82 THR A O 1
ATOM 650 N N . ASP A 1 83 ? -10.415 -5.265 -9.622 1.00 98.38 83 ASP A N 1
ATOM 651 C CA . ASP A 1 83 ? -11.246 -4.525 -8.659 1.00 98.38 83 ASP A CA 1
ATOM 652 C C . ASP A 1 83 ? -11.756 -5.428 -7.526 1.00 98.38 83 ASP A C 1
ATOM 654 O O . ASP A 1 83 ? -11.796 -5.012 -6.371 1.00 98.38 83 ASP A O 1
ATOM 658 N N . ALA A 1 84 ? -12.071 -6.692 -7.833 1.00 98.44 84 ALA A N 1
ATOM 659 C CA . ALA A 1 84 ? -12.502 -7.673 -6.841 1.00 98.44 84 ALA A CA 1
ATOM 660 C C . ALA A 1 84 ? -11.395 -8.010 -5.825 1.00 98.44 84 ALA A C 1
ATOM 662 O O . ALA A 1 84 ? -11.664 -8.075 -4.626 1.00 98.44 84 ALA A O 1
ATOM 663 N N . GLU A 1 85 ? -10.148 -8.186 -6.279 1.00 98.50 85 GLU A N 1
ATOM 664 C CA . GLU A 1 85 ? -9.004 -8.412 -5.384 1.00 98.50 85 GLU A CA 1
ATOM 665 C C . GLU A 1 85 ? -8.741 -7.190 -4.495 1.00 98.50 85 GLU A C 1
ATOM 667 O O . GLU A 1 85 ? -8.536 -7.344 -3.291 1.00 98.50 85 GLU A O 1
ATOM 672 N N . ILE A 1 86 ? -8.785 -5.982 -5.070 1.00 98.62 86 ILE A N 1
ATOM 673 C CA . ILE A 1 86 ? -8.598 -4.730 -4.322 1.00 98.62 86 ILE A CA 1
ATOM 674 C C . ILE A 1 86 ? -9.679 -4.592 -3.250 1.00 98.62 86 ILE A C 1
ATOM 676 O O . ILE A 1 86 ? -9.354 -4.333 -2.094 1.00 98.62 86 ILE A O 1
ATOM 680 N N . ALA A 1 87 ? -10.949 -4.808 -3.605 1.00 98.31 87 ALA A N 1
ATOM 681 C CA . ALA A 1 87 ? -12.064 -4.715 -2.668 1.00 98.31 87 ALA A CA 1
ATOM 682 C C . ALA A 1 87 ? -11.933 -5.722 -1.514 1.00 98.31 87 ALA A C 1
ATOM 684 O O . ALA A 1 87 ? -12.116 -5.357 -0.352 1.00 98.31 87 ALA A O 1
ATOM 685 N N . ALA A 1 88 ? -11.564 -6.971 -1.817 1.00 98.44 88 ALA A N 1
ATOM 686 C CA . ALA A 1 88 ? -11.375 -8.006 -0.804 1.00 98.44 88 ALA A CA 1
ATOM 687 C C . ALA A 1 88 ? -10.244 -7.656 0.178 1.00 98.44 88 ALA A C 1
ATOM 689 O O . ALA A 1 88 ? -10.426 -7.755 1.392 1.00 98.44 88 ALA A O 1
ATOM 690 N N . ILE A 1 89 ? -9.092 -7.204 -0.326 1.00 98.06 89 ILE A N 1
ATOM 691 C CA . ILE A 1 89 ? -7.949 -6.836 0.520 1.00 98.06 89 ILE A CA 1
ATOM 692 C C . ILE A 1 89 ? -8.251 -5.560 1.318 1.00 98.06 89 ILE A C 1
ATOM 694 O O . ILE A 1 89 ? -7.959 -5.503 2.511 1.00 98.06 89 ILE A O 1
ATOM 698 N N . ALA A 1 90 ? -8.877 -4.550 0.709 1.00 97.75 90 ALA A N 1
ATOM 699 C CA . ALA A 1 90 ? -9.249 -3.315 1.400 1.00 97.75 90 ALA A CA 1
ATOM 700 C C . ALA A 1 90 ? -10.205 -3.579 2.578 1.00 97.75 90 ALA A C 1
ATOM 702 O O . ALA A 1 90 ? -10.043 -2.986 3.645 1.00 97.75 90 ALA A O 1
ATOM 703 N N . ALA A 1 91 ? -11.141 -4.525 2.437 1.00 97.69 91 ALA A N 1
ATOM 704 C CA . ALA A 1 91 ? -12.008 -4.952 3.536 1.00 97.69 91 ALA A CA 1
ATOM 705 C C . ALA A 1 9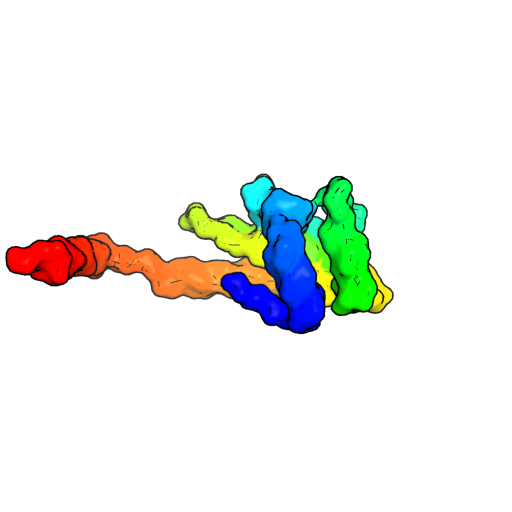1 ? -11.220 -5.594 4.698 1.00 97.69 91 ALA A C 1
ATOM 707 O O . ALA A 1 91 ? -11.519 -5.353 5.872 1.00 97.69 91 ALA A O 1
ATOM 708 N N . GLN A 1 92 ? -10.175 -6.371 4.394 1.00 97.56 92 GLN A N 1
ATOM 709 C CA . GLN A 1 92 ? -9.279 -6.917 5.418 1.00 97.56 92 GLN A CA 1
ATOM 710 C C . GLN A 1 92 ? -8.475 -5.814 6.115 1.00 97.56 92 GLN A C 1
ATOM 712 O O . GL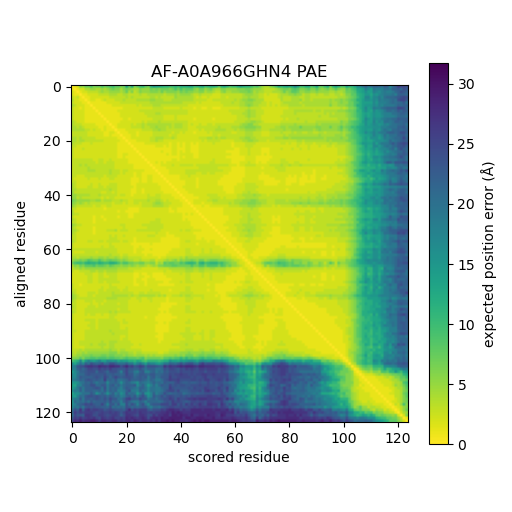N A 1 92 ? -8.356 -5.832 7.338 1.00 97.56 92 GLN A O 1
ATOM 717 N N . VAL A 1 93 ? -7.972 -4.825 5.369 1.00 96.62 93 VAL A N 1
ATOM 718 C CA . VAL A 1 93 ? -7.270 -3.663 5.944 1.00 96.62 93 VAL A CA 1
ATOM 719 C C . VAL A 1 93 ? -8.186 -2.872 6.875 1.00 96.62 93 VAL A C 1
ATOM 721 O O . VAL A 1 93 ? -7.755 -2.503 7.963 1.00 96.62 93 VAL A O 1
ATOM 724 N N . ALA A 1 94 ? -9.449 -2.660 6.497 1.00 95.69 94 ALA A N 1
ATOM 725 C CA . ALA A 1 94 ? -10.428 -1.996 7.356 1.00 95.69 94 ALA A CA 1
ATOM 726 C C . ALA A 1 94 ? -10.672 -2.775 8.658 1.00 95.69 94 ALA A C 1
ATOM 728 O O . ALA A 1 94 ? -10.658 -2.192 9.738 1.00 95.69 94 ALA A O 1
ATOM 729 N N . THR A 1 95 ? -10.782 -4.103 8.572 1.00 95.25 95 THR A N 1
ATOM 730 C CA . THR A 1 95 ? -10.902 -4.962 9.761 1.00 95.25 95 THR A CA 1
ATOM 731 C C . THR A 1 95 ? -9.679 -4.812 10.673 1.00 95.25 95 THR A C 1
ATOM 733 O O . THR A 1 95 ? -9.823 -4.604 11.873 1.00 95.25 95 THR A O 1
ATOM 736 N N . LEU A 1 96 ? -8.465 -4.863 10.113 1.00 93.62 96 LEU A N 1
ATOM 737 C CA . LEU A 1 96 ? -7.225 -4.685 10.879 1.00 93.62 96 LEU A CA 1
ATOM 738 C C . LEU A 1 96 ? -7.129 -3.296 11.522 1.00 93.62 96 LEU A C 1
ATOM 740 O O . LEU A 1 96 ? -6.663 -3.175 12.657 1.00 93.62 96 LEU A O 1
ATOM 744 N N . HIS A 1 97 ? -7.564 -2.258 10.808 1.00 93.94 97 HIS A N 1
ATOM 745 C CA . HIS A 1 97 ? -7.627 -0.895 11.320 1.00 93.94 97 HIS A CA 1
ATOM 746 C C . HIS A 1 97 ? -8.542 -0.814 12.545 1.00 93.94 97 HIS A C 1
ATOM 748 O O . HIS A 1 97 ? -8.105 -0.354 13.599 1.00 93.94 97 HIS A O 1
ATOM 754 N N . ASP A 1 98 ? -9.767 -1.330 12.436 1.00 91.62 98 ASP A N 1
ATOM 755 C CA . ASP A 1 98 ? -10.744 -1.302 13.524 1.00 91.62 98 ASP A CA 1
ATOM 756 C C . ASP A 1 98 ? -10.264 -2.091 14.749 1.00 91.62 98 ASP A C 1
ATOM 758 O O . ASP A 1 98 ? -10.392 -1.614 15.875 1.00 91.62 98 ASP A O 1
ATOM 762 N N . GLU A 1 99 ? -9.666 -3.270 14.561 1.00 90.00 99 GLU A N 1
ATOM 763 C CA . GLU A 1 99 ? -9.101 -4.046 15.674 1.00 90.00 99 GLU A CA 1
ATOM 764 C C . GLU A 1 99 ? -7.929 -3.316 16.349 1.00 90.00 99 GLU A C 1
ATOM 766 O O . GLU A 1 99 ? -7.819 -3.306 17.577 1.00 90.00 99 GLU A O 1
ATOM 771 N N . THR A 1 100 ? -7.094 -2.624 15.570 1.00 85.69 100 THR A N 1
ATOM 772 C CA . THR A 1 100 ? -6.000 -1.805 16.115 1.00 85.69 100 THR A CA 1
ATOM 773 C C . THR A 1 100 ? -6.533 -0.580 16.864 1.00 85.69 100 THR A C 1
ATOM 775 O O . THR A 1 100 ? -5.990 -0.211 17.904 1.00 85.69 100 THR A O 1
ATOM 778 N N . ALA A 1 101 ? -7.619 0.032 16.384 1.00 82.25 101 ALA A N 1
ATOM 779 C CA . ALA A 1 101 ? -8.266 1.166 17.038 1.00 82.25 101 ALA A CA 1
ATOM 780 C C . ALA A 1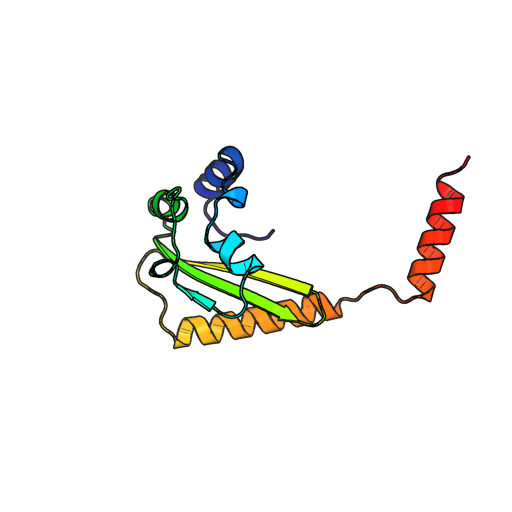 101 ? -8.971 0.760 18.349 1.00 82.25 101 ALA A C 1
ATOM 782 O O . ALA A 1 101 ? -8.905 1.487 19.343 1.00 82.25 101 ALA A O 1
ATOM 783 N N . LYS A 1 102 ? -9.597 -0.427 18.387 1.00 71.44 102 LYS A N 1
ATOM 784 C CA . LYS A 1 102 ? -10.260 -0.989 19.581 1.00 71.44 102 LYS A CA 1
ATOM 785 C C . LYS A 1 102 ? -9.287 -1.379 20.693 1.00 71.44 102 LYS A C 1
ATOM 787 O O . LYS A 1 102 ? -9.688 -1.371 21.854 1.00 71.44 102 LYS A O 1
ATOM 792 N N . ALA A 1 103 ? -8.022 -1.665 20.368 1.00 62.50 103 ALA A N 1
ATOM 793 C CA . ALA A 1 103 ? -6.976 -1.936 21.362 1.00 62.50 103 ALA A CA 1
ATOM 794 C C . ALA A 1 103 ? -6.682 -0.736 22.295 1.00 62.50 103 ALA A C 1
ATOM 796 O O . ALA A 1 103 ? -6.007 -0.902 23.309 1.00 62.50 103 ALA A O 1
ATOM 797 N N . GLY A 1 104 ? -7.277 0.429 22.011 1.00 59.31 104 GLY A N 1
ATOM 798 C CA . GLY A 1 104 ? -7.811 1.316 23.038 1.00 59.31 104 GLY A CA 1
ATOM 799 C C . GLY A 1 104 ? -6.910 2.475 23.448 1.00 59.31 104 GLY A C 1
ATOM 800 O O . GLY A 1 104 ? -5.766 2.310 23.871 1.00 59.31 104 GLY A O 1
ATOM 801 N N . ALA A 1 105 ? -7.490 3.677 23.417 1.00 63.97 105 ALA A N 1
ATOM 802 C CA . ALA A 1 105 ? -7.035 4.775 24.252 1.00 63.97 105 ALA A CA 1
ATOM 803 C C . ALA A 1 105 ? -7.281 4.416 25.725 1.00 63.97 105 ALA A C 1
ATOM 805 O O . ALA A 1 105 ? -8.364 3.964 26.093 1.00 63.97 105 ALA A O 1
ATOM 806 N N . LEU A 1 106 ? -6.270 4.642 26.563 1.00 67.75 106 LEU A N 1
ATOM 807 C CA . LEU A 1 106 ? -6.369 4.513 28.017 1.00 67.75 106 LEU A CA 1
ATOM 808 C C . LEU A 1 106 ? -7.584 5.297 28.540 1.00 67.75 106 LEU A C 1
ATOM 810 O O . LEU A 1 106 ? -7.848 6.407 28.061 1.00 67.75 106 LEU A O 1
ATOM 814 N N . SER A 1 107 ? -8.288 4.745 29.533 1.00 77.50 107 SER A N 1
ATOM 815 C CA . SER A 1 107 ? -9.376 5.462 30.207 1.00 77.50 107 SER A CA 1
ATOM 816 C C . SER A 1 107 ? -8.861 6.800 30.753 1.00 77.50 107 SER A C 1
ATOM 818 O O . SER A 1 107 ? -7.667 6.953 31.022 1.00 77.50 107 SER A O 1
ATOM 820 N N . ALA A 1 108 ? -9.745 7.788 30.919 1.00 74.94 108 ALA A N 1
ATOM 821 C CA . ALA A 1 108 ? -9.353 9.080 31.490 1.00 74.94 108 ALA A CA 1
ATOM 822 C C . ALA A 1 108 ? -8.659 8.912 32.855 1.00 74.94 108 ALA A C 1
ATOM 824 O O . ALA A 1 108 ? -7.679 9.594 33.138 1.00 74.94 108 ALA A O 1
ATOM 825 N N . GLU A 1 109 ? -9.123 7.942 33.640 1.00 81.50 109 GLU A N 1
ATOM 826 C CA . GLU A 1 109 ? -8.580 7.578 34.945 1.00 81.50 109 GLU A CA 1
ATOM 827 C C . GLU A 1 109 ? -7.165 6.989 34.826 1.00 81.50 109 GLU A C 1
ATOM 829 O O . GLU A 1 109 ? -6.233 7.513 35.428 1.00 81.50 109 GLU A O 1
ATOM 834 N N . THR A 1 110 ? -6.947 6.010 33.939 1.00 81.12 110 THR A N 1
ATOM 835 C CA . THR A 1 110 ? -5.611 5.433 33.708 1.00 81.12 110 THR A CA 1
ATOM 836 C C . THR A 1 110 ? -4.642 6.440 33.074 1.00 81.12 110 THR A C 1
ATOM 838 O O . THR A 1 110 ? -3.444 6.418 33.358 1.00 81.12 110 THR A O 1
ATOM 841 N N . ARG A 1 111 ? -5.125 7.365 32.228 1.00 78.50 111 ARG A N 1
ATOM 842 C CA . ARG A 1 111 ? -4.303 8.473 31.701 1.00 78.50 111 ARG A CA 1
ATOM 843 C C . ARG A 1 111 ? -3.854 9.416 32.811 1.00 78.50 111 ARG A C 1
ATOM 845 O O . ARG A 1 111 ? -2.703 9.849 32.788 1.00 78.50 111 ARG A O 1
ATOM 852 N N . GLU A 1 112 ? -4.743 9.739 33.746 1.00 82.06 112 GLU A N 1
ATOM 853 C CA . GLU A 1 112 ? -4.415 10.607 34.876 1.00 82.06 112 GLU A CA 1
ATOM 854 C C . GLU A 1 112 ? -3.459 9.909 35.848 1.00 82.06 112 GLU A C 1
ATOM 856 O O . GLU A 1 112 ? -2.456 10.500 36.236 1.00 82.06 112 GLU A O 1
ATOM 861 N N . GLU A 1 113 ? -3.664 8.626 36.150 1.00 85.25 113 GLU A N 1
ATOM 862 C CA . GLU A 1 113 ? -2.728 7.838 36.963 1.00 85.25 113 GLU A CA 1
ATOM 863 C C . GLU A 1 113 ? -1.320 7.804 36.356 1.00 85.25 113 GLU A C 1
ATOM 865 O O . GLU A 1 113 ? -0.340 8.089 37.045 1.00 85.25 113 GLU A O 1
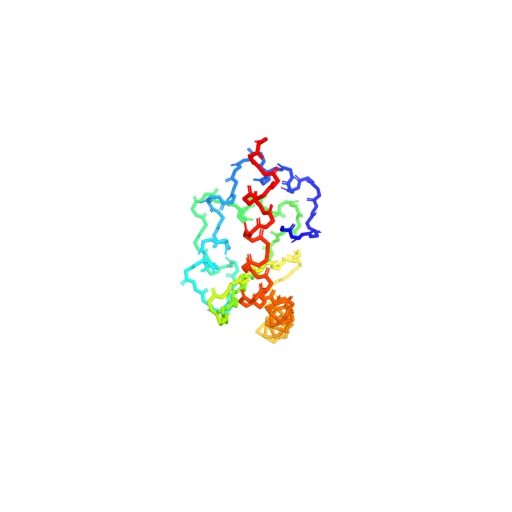ATOM 870 N N . LEU A 1 114 ? -1.198 7.537 35.051 1.00 82.00 114 LEU A N 1
ATOM 871 C CA . LEU A 1 114 ? 0.097 7.553 34.363 1.00 82.00 114 LEU A CA 1
ATOM 872 C C . LEU A 1 114 ? 0.742 8.948 34.364 1.00 82.00 114 LEU A C 1
ATOM 874 O O . LEU A 1 114 ? 1.962 9.060 34.510 1.00 82.00 114 LEU A O 1
ATOM 878 N N . ARG A 1 115 ? -0.057 10.019 34.257 1.00 82.62 115 ARG A N 1
ATOM 879 C CA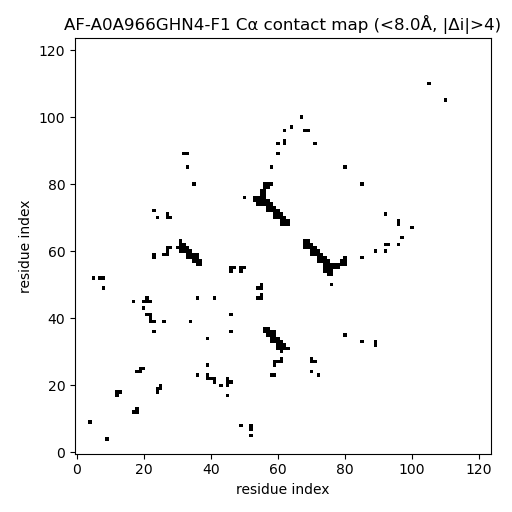 . ARG A 1 115 ? 0.422 11.405 34.389 1.00 82.62 115 ARG A CA 1
ATOM 880 C C . ARG A 1 115 ? 0.965 11.668 35.797 1.00 82.62 115 ARG A C 1
ATOM 882 O O . ARG A 1 115 ? 2.067 12.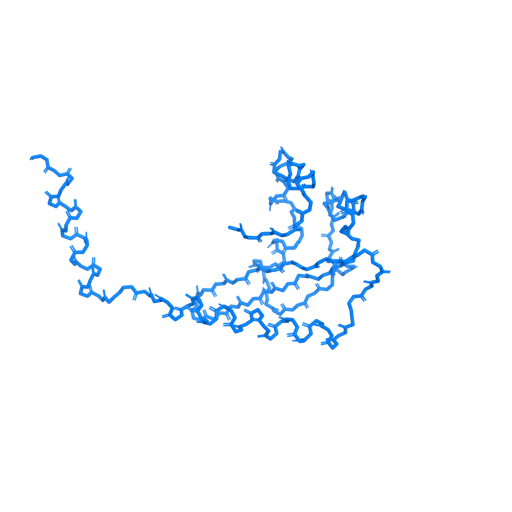200 35.928 1.00 82.62 115 ARG A O 1
ATOM 889 N N . GLN A 1 116 ? 0.237 11.261 36.835 1.00 83.62 116 GLN A N 1
ATOM 890 C CA . GLN A 1 116 ? 0.657 11.401 38.232 1.00 83.62 116 GLN A CA 1
ATOM 891 C C . GLN A 1 116 ? 1.926 10.589 38.528 1.00 83.62 116 GLN A C 1
ATOM 893 O O . GLN A 1 116 ? 2.850 11.092 39.170 1.00 83.62 116 GLN A O 1
ATOM 898 N N . MET A 1 117 ? 2.025 9.362 38.005 1.00 82.75 117 MET A N 1
ATOM 899 C CA . MET A 1 117 ? 3.234 8.541 38.112 1.00 82.75 117 MET A CA 1
ATOM 900 C C . MET A 1 117 ? 4.434 9.207 37.430 1.00 82.75 117 MET A C 1
ATOM 902 O O . MET A 1 117 ? 5.499 9.299 38.034 1.00 82.75 117 MET A O 1
ATOM 906 N N . SER A 1 118 ? 4.273 9.730 36.211 1.00 78.69 118 SER A N 1
ATOM 907 C CA . SER A 1 11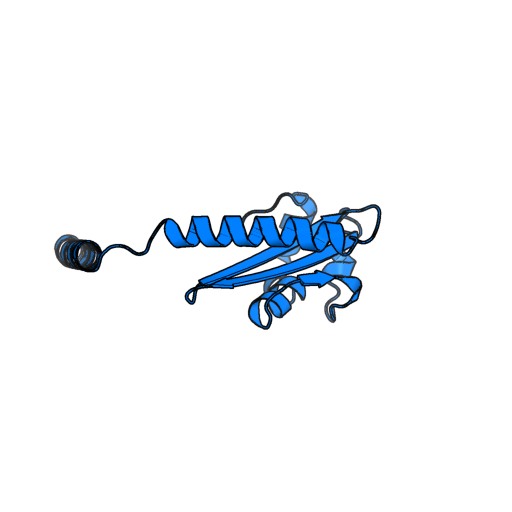8 ? 5.349 10.449 35.517 1.00 78.69 118 SER A CA 1
ATOM 908 C C . SER A 1 118 ? 5.845 11.653 36.323 1.00 78.69 118 SER A C 1
ATOM 910 O O . SER A 1 118 ? 7.052 11.827 36.466 1.00 78.69 118 SER A O 1
ATOM 912 N N . ILE A 1 119 ? 4.959 12.442 36.934 1.00 78.56 119 ILE A N 1
ATOM 913 C CA . ILE A 1 119 ? 5.371 13.575 37.778 1.00 78.56 119 ILE A CA 1
ATOM 914 C C . ILE A 1 119 ? 6.161 13.088 39.002 1.00 78.56 119 ILE A C 1
ATOM 916 O O . ILE A 1 119 ? 7.219 13.638 39.307 1.00 78.56 119 ILE A O 1
ATOM 920 N N . ARG A 1 120 ? 5.677 12.028 39.661 1.00 75.00 120 ARG A N 1
ATOM 921 C CA . ARG A 1 120 ? 6.241 11.485 40.906 1.00 75.00 120 ARG A CA 1
ATOM 922 C C . ARG A 1 120 ? 7.602 10.805 40.736 1.00 75.00 120 ARG A C 1
ATOM 924 O O . ARG A 1 120 ? 8.378 10.798 41.681 1.00 75.00 120 ARG A O 1
ATOM 931 N N . PHE A 1 121 ? 7.883 10.229 39.568 1.00 67.19 121 PHE A N 1
ATOM 932 C CA . PHE A 1 121 ? 9.135 9.510 39.293 1.00 67.19 121 PHE A CA 1
ATOM 933 C C . PHE A 1 121 ? 10.151 10.310 38.458 1.00 67.19 121 PHE A C 1
ATOM 935 O O . PHE A 1 121 ? 11.256 9.822 38.238 1.00 67.19 121 PHE A O 1
ATOM 942 N N . THR A 1 122 ? 9.810 11.525 38.008 1.00 60.97 122 THR A N 1
ATOM 943 C CA . THR A 1 122 ? 10.711 12.378 37.197 1.00 60.97 122 THR A CA 1
ATOM 944 C C . THR A 1 122 ? 11.225 13.612 37.953 1.00 60.97 122 THR A C 1
ATOM 946 O O . THR A 1 122 ? 12.024 14.369 37.409 1.00 60.97 122 THR A O 1
ATOM 949 N N . HIS A 1 123 ? 10.822 13.812 39.210 1.00 54.66 123 HIS A N 1
ATOM 950 C CA . HIS A 1 123 ? 11.452 14.781 40.110 1.00 54.66 123 HIS A CA 1
ATOM 951 C C . HIS A 1 123 ? 12.097 14.025 41.286 1.00 54.66 123 HIS A C 1
ATOM 953 O O . HIS A 1 123 ? 11.399 13.212 41.896 1.00 54.66 123 HIS A O 1
ATOM 959 N N . PRO A 1 124 ? 13.405 14.223 41.554 1.00 52.78 124 PRO A N 1
ATOM 960 C CA . PRO A 1 124 ? 14.106 13.605 42.681 1.00 52.78 124 PRO A CA 1
ATOM 961 C C . PRO A 1 124 ? 13.638 14.137 44.041 1.00 52.78 124 PRO A C 1
ATOM 963 O O . PRO A 1 124 ? 13.110 15.273 44.093 1.00 52.78 124 PRO A O 1
#

Secondary structure (DSSP, 8-state):
----S-HHHHHHHHHTTGGGT-HHHHHHHH--EEEEGGGS--TT-HHHHHGGGT--EEEEEEEEETTEEEEEEEEESSSPPPHHHHHHHHHHHHHHHHHHHHT-PPPHHHHHHHHHHHHHHH--

Radius of gyration: 18.72 Å; Cα contacts (8 Å, |Δi|>4): 131; chains: 1; bounding box: 31×26×56 Å

Foldseek 3Di:
DDDDFDPVLVVVCVVVVCCVQPQLNVCQVVDAAKDKPVPTDRPPCSQVVCLVRQQPTKMKHWDDDPNDIDIDIDGGRPDYDDPVRSVVVNVVVNVVVVVVPVVDDDDPVVVVVVVVVCVVVVDD

Nearest PDB structures (foldseek):
  5l10-assembly3_F  TM=7.678E-01  e=2.545E-05  Burkholderia cenocepacia J2315
  7r3e-assembly1_A  TM=6.960E-01  e=2.383E-05  Pseudomonas aeruginosa PAO1
  5l10-assembly3_E  TM=7.423E-01  e=3.099E-05  Burkholderia cenocepacia J2315
  5l10-assembly1_B  TM=7.579E-01  e=5.979E-05  Burkholderia cenocepacia J2315
  6d6n-assembly1_A  TM=6.984E-01  e=2.220E-03  Pseudomonas aeruginosa PAO1

pLDDT: mean 90.9, std 10.15, range [52.78, 98.62]